Protein AF-A0A1B6C9C4-F1 (afdb_monomer_lite)

Sequence (122 aa):
YALDEKNNVNPLKVSQFKFNKHIDLLYLSNEDTSHYCLITNLSRLVRNQMTKHCGHHLICRKCFKIFDSNYSYRNKEGRVKSAEERMKQHEMFCGLQEPSRCEFPKTMSIEFDKYQYTTKVP

Foldseek 3Di:
DEADPVRADFQPDDDLDDDPDDWDWYWDDDPPDIDIDTDPDPCVSNVVVPDPDDADWDADSQARDTQGQPDWDQDPVRDTDGSVRVNVVVCVVSSVDGRDHDDDDPDPDDDDDPPVVDDDDD

Secondary structure (DSSP, 8-state):
-EE-TTS-EE-S---SS--S---EEEEEE-SS-EEEEEES-HHHHHHHHH-SS---EEE-TTT--EEETTPPEE-TTSPEEPHHHHHHHHHHHHTTSPP---PPPSSS----TTGGGPPPP-

pLDDT: mean 82.54, std 8.93, range [53.25, 96.69]

Organism: NCBI:txid38151

Structure (mmCIF, N/CA/C/O backbone):
data_AF-A0A1B6C9C4-F1
#
_entry.id   AF-A0A1B6C9C4-F1
#
loop_
_atom_site.group_PDB
_atom_site.id
_atom_site.type_symbol
_atom_site.label_atom_id
_atom_site.label_alt_id
_atom_site.label_comp_id
_atom_site.label_asym_id
_atom_site.label_entity_id
_atom_site.label_seq_id
_atom_site.pdbx_PDB_ins_code
_atom_site.Cartn_x
_atom_site.Cartn_y
_atom_site.Cartn_z
_atom_site.occupancy
_atom_site.B_iso_or_equiv
_atom_site.auth_seq_id
_atom_site.auth_comp_id
_atom_site.auth_asym_id
_atom_site.auth_atom_id
_atom_site.pdbx_PDB_model_num
ATOM 1 N N . TYR A 1 1 ? -3.950 1.900 4.936 1.00 93.19 1 TYR A N 1
ATOM 2 C CA . TYR A 1 1 ? -4.723 0.766 4.390 1.00 93.19 1 TYR A CA 1
ATOM 3 C C . TYR A 1 1 ? -6.003 0.623 5.189 1.00 93.19 1 TYR A C 1
ATOM 5 O O . TYR A 1 1 ? -6.039 1.141 6.294 1.00 93.19 1 TYR A O 1
ATOM 13 N N . ALA A 1 2 ? -7.019 -0.042 4.656 1.00 92.94 2 ALA A N 1
ATOM 14 C CA . ALA A 1 2 ? -8.272 -0.362 5.341 1.00 92.94 2 ALA A CA 1
ATOM 15 C C . ALA A 1 2 ? -8.664 -1.814 5.034 1.00 92.94 2 ALA A C 1
ATOM 17 O O . ALA A 1 2 ? -8.065 -2.422 4.142 1.00 92.94 2 ALA A O 1
ATOM 18 N N . LEU A 1 3 ? -9.632 -2.359 5.769 1.00 91.81 3 LEU A N 1
ATOM 19 C CA . LEU A 1 3 ? -10.210 -3.674 5.491 1.00 91.81 3 LEU A CA 1
ATOM 20 C C . LEU A 1 3 ? -11.513 -3.529 4.695 1.00 91.81 3 LEU A C 1
ATOM 22 O O . LEU A 1 3 ? -12.255 -2.574 4.910 1.00 91.81 3 LEU A O 1
ATOM 26 N N . ASP A 1 4 ? -11.772 -4.457 3.776 1.00 88.88 4 ASP A N 1
ATOM 27 C CA . ASP A 1 4 ? -13.102 -4.652 3.190 1.00 88.88 4 ASP A CA 1
ATOM 28 C C . ASP A 1 4 ? -13.956 -5.610 4.041 1.00 88.88 4 ASP A C 1
ATOM 30 O O . ASP A 1 4 ? -13.492 -6.180 5.030 1.00 88.88 4 ASP A O 1
ATOM 34 N N . GLU A 1 5 ? -15.202 -5.834 3.621 1.00 87.62 5 GLU A N 1
ATOM 35 C CA . GLU A 1 5 ? -16.156 -6.741 4.282 1.00 87.62 5 GLU A CA 1
ATOM 36 C C . GLU A 1 5 ? -15.657 -8.194 4.401 1.00 87.62 5 GLU A C 1
ATOM 38 O O . GLU A 1 5 ? -16.142 -8.964 5.226 1.00 87.62 5 GLU A O 1
ATOM 43 N N . LYS A 1 6 ? -14.677 -8.591 3.582 1.00 87.75 6 LYS A N 1
ATOM 44 C CA . LYS A 1 6 ? -14.075 -9.931 3.562 1.00 87.75 6 LYS A CA 1
ATOM 45 C C . LYS A 1 6 ? -12.731 -9.970 4.292 1.00 87.75 6 LYS A C 1
ATOM 47 O O . LYS A 1 6 ? -12.006 -10.958 4.171 1.00 87.75 6 LYS A O 1
ATOM 52 N N . ASN A 1 7 ? -12.392 -8.921 5.042 1.00 88.38 7 ASN A N 1
ATOM 53 C CA . ASN A 1 7 ? -11.104 -8.735 5.710 1.00 88.38 7 ASN A CA 1
ATOM 54 C C . ASN A 1 7 ? -9.899 -8.707 4.754 1.00 88.38 7 ASN A C 1
ATOM 56 O O . ASN A 1 7 ? -8.762 -8.961 5.165 1.00 88.38 7 ASN A O 1
ATOM 60 N N . ASN A 1 8 ? -10.112 -8.379 3.479 1.00 90.19 8 ASN A N 1
ATOM 61 C CA . ASN A 1 8 ? -9.014 -8.060 2.585 1.00 90.19 8 ASN A CA 1
ATOM 62 C C . ASN A 1 8 ? -8.531 -6.640 2.845 1.00 90.19 8 ASN A C 1
ATOM 64 O O . ASN A 1 8 ? -9.296 -5.728 3.132 1.00 90.19 8 ASN A O 1
ATOM 68 N N . VAL A 1 9 ? -7.234 -6.446 2.690 1.00 91.25 9 VAL A N 1
ATOM 69 C CA . VAL A 1 9 ? -6.562 -5.177 2.919 1.00 91.25 9 VAL A CA 1
ATOM 70 C C . VAL A 1 9 ? -6.573 -4.425 1.609 1.00 91.25 9 VAL A C 1
ATOM 72 O O . VAL A 1 9 ? -6.215 -4.989 0.581 1.00 91.25 9 VAL A O 1
ATOM 75 N N . ASN A 1 10 ? -6.931 -3.147 1.662 1.00 90.56 10 ASN A N 1
ATOM 76 C CA . ASN A 1 10 ? -6.949 -2.244 0.522 1.00 90.56 10 ASN A CA 1
ATOM 77 C C . ASN A 1 10 ? -6.166 -0.960 0.830 1.00 90.56 10 ASN A C 1
ATOM 79 O O . ASN A 1 10 ? -6.129 -0.497 1.980 1.00 90.56 10 ASN A O 1
ATOM 83 N N . PRO A 1 11 ? -5.479 -0.373 -0.162 1.00 90.81 11 PRO A N 1
ATOM 84 C CA . PRO A 1 11 ? -4.770 0.875 0.039 1.00 90.81 11 PRO A CA 1
ATOM 85 C C . PRO A 1 11 ? -5.782 2.020 0.097 1.00 90.81 11 PRO A C 1
ATOM 87 O O . PRO A 1 11 ? -6.532 2.242 -0.841 1.00 90.81 11 PRO A O 1
ATOM 90 N N . LEU A 1 12 ? -5.797 2.737 1.222 1.00 90.06 12 LEU A N 1
ATOM 91 C CA . LEU A 1 12 ? -6.676 3.895 1.430 1.00 90.06 12 LEU A CA 1
ATOM 92 C C . LEU A 1 12 ? -6.004 5.188 0.954 1.00 90.06 12 LEU A C 1
ATOM 94 O O . LEU A 1 12 ? -6.603 6.024 0.296 1.00 90.06 12 LEU A O 1
ATOM 98 N N . LYS A 1 13 ? -4.727 5.345 1.307 1.00 88.38 13 LYS A N 1
ATOM 99 C CA . LYS A 1 13 ? -3.888 6.476 0.925 1.00 88.38 13 LYS A CA 1
ATOM 100 C C . LYS A 1 13 ? -2.442 6.012 0.899 1.00 88.38 13 LYS A C 1
ATOM 102 O O . LYS A 1 13 ? -1.999 5.318 1.815 1.00 88.38 13 LYS A O 1
ATOM 107 N N . VAL A 1 14 ? -1.716 6.394 -0.145 1.00 88.31 14 VAL A N 1
ATOM 108 C CA . VAL A 1 14 ? -0.285 6.112 -0.294 1.00 88.31 14 VAL A CA 1
ATOM 109 C C . VAL A 1 14 ? 0.422 7.433 -0.555 1.00 88.31 14 VAL A C 1
ATOM 111 O O . VAL A 1 14 ? -0.022 8.213 -1.394 1.00 88.31 14 VAL A O 1
ATOM 114 N N . SER A 1 15 ? 1.505 7.695 0.179 1.00 85.62 15 SER A N 1
ATOM 115 C CA . SER A 1 15 ? 2.312 8.903 -0.015 1.00 85.62 15 SER A CA 1
ATOM 116 C C . SER A 1 15 ? 2.818 8.991 -1.456 1.00 85.62 15 SER A C 1
ATOM 118 O O . SER A 1 15 ? 3.301 8.003 -2.009 1.00 85.62 15 SER A O 1
ATOM 120 N N . GLN A 1 16 ? 2.735 10.184 -2.044 1.00 78.81 16 GLN A N 1
ATOM 121 C CA . GLN A 1 16 ? 3.328 10.476 -3.352 1.00 78.81 16 GLN A CA 1
ATOM 122 C C . GLN A 1 16 ? 4.856 10.587 -3.259 1.00 78.81 16 GLN A C 1
ATOM 124 O O . GLN A 1 16 ? 5.573 10.207 -4.182 1.00 78.81 16 GLN A O 1
ATOM 129 N N . PHE A 1 17 ? 5.359 11.056 -2.117 1.00 81.31 17 PHE A N 1
ATOM 130 C CA . PHE A 1 17 ? 6.787 11.155 -1.843 1.00 81.31 17 PHE A CA 1
ATOM 131 C C . PHE A 1 17 ? 7.336 9.805 -1.411 1.00 81.31 17 PHE A C 1
ATOM 133 O O . PHE A 1 17 ? 6.723 9.140 -0.569 1.00 81.31 17 PHE A O 1
ATOM 140 N N . LYS A 1 18 ? 8.500 9.435 -1.951 1.00 78.19 18 LYS A N 1
ATOM 141 C CA . LYS A 1 18 ? 9.259 8.258 -1.530 1.00 78.19 18 LYS A CA 1
ATOM 142 C C . LYS A 1 18 ? 10.361 8.673 -0.570 1.00 78.19 18 LYS A C 1
ATOM 144 O O . LYS A 1 18 ? 11.223 9.470 -0.925 1.00 78.19 18 LYS A O 1
ATOM 149 N N . PHE A 1 19 ? 10.333 8.101 0.623 1.00 83.62 19 PHE A N 1
ATOM 150 C CA . PHE A 1 19 ? 11.374 8.259 1.629 1.00 83.62 19 PHE A CA 1
ATOM 151 C C . PHE A 1 19 ? 12.042 6.908 1.874 1.00 83.62 19 PHE A C 1
ATOM 153 O O . PHE A 1 19 ? 11.469 5.858 1.586 1.00 83.62 19 PHE A O 1
ATOM 160 N N . ASN A 1 20 ? 13.238 6.916 2.465 1.00 82.00 20 ASN A N 1
ATOM 161 C CA . ASN A 1 20 ? 13.948 5.676 2.807 1.00 82.00 20 ASN A CA 1
ATOM 162 C C . ASN A 1 20 ? 13.134 4.775 3.747 1.00 82.00 20 ASN A C 1
ATOM 164 O O . ASN A 1 20 ? 13.287 3.557 3.735 1.00 82.00 20 ASN A O 1
ATOM 168 N N . LYS A 1 21 ? 12.255 5.375 4.558 1.00 83.06 21 LYS A N 1
ATOM 169 C CA . LYS A 1 21 ? 11.370 4.666 5.473 1.00 83.06 21 LYS A CA 1
ATOM 170 C C . LYS A 1 21 ? 9.930 5.099 5.243 1.00 83.06 21 LYS A C 1
ATOM 172 O O . LYS A 1 21 ? 9.613 6.283 5.284 1.00 83.06 21 LYS A O 1
ATOM 177 N N . HIS A 1 22 ? 9.065 4.112 5.057 1.00 87.44 22 HIS A N 1
ATOM 178 C CA . HIS A 1 22 ? 7.622 4.291 5.013 1.00 87.44 22 HIS A CA 1
ATOM 179 C C . HIS A 1 22 ? 6.990 3.582 6.205 1.00 87.44 22 HIS A C 1
ATOM 181 O O . HIS A 1 22 ? 7.381 2.464 6.536 1.00 87.44 22 HIS A O 1
ATOM 187 N N . ILE A 1 23 ? 6.027 4.246 6.843 1.00 91.62 23 ILE A N 1
ATOM 188 C CA . ILE A 1 23 ? 5.210 3.661 7.904 1.00 91.62 23 ILE A CA 1
ATOM 189 C C . ILE A 1 23 ? 3.904 3.202 7.270 1.00 91.62 23 ILE A C 1
ATOM 191 O O . ILE A 1 23 ? 3.189 3.995 6.658 1.00 91.62 23 ILE A O 1
ATOM 195 N N . ASP A 1 24 ? 3.607 1.919 7.418 1.00 93.19 24 ASP A N 1
ATOM 196 C CA . ASP A 1 24 ? 2.354 1.339 6.968 1.00 93.19 24 ASP A CA 1
ATOM 197 C C . ASP A 1 24 ? 1.358 1.328 8.127 1.00 93.19 24 ASP A C 1
ATOM 199 O O . ASP A 1 24 ? 1.636 0.767 9.185 1.00 93.19 24 ASP A O 1
ATOM 203 N N . LEU A 1 25 ? 0.195 1.945 7.926 1.00 95.62 25 LEU A N 1
ATOM 204 C CA . LEU A 1 25 ? -0.874 1.999 8.924 1.00 95.62 25 LEU A CA 1
ATOM 205 C C . LEU A 1 25 ? -2.143 1.335 8.393 1.00 95.62 25 LEU A C 1
ATOM 207 O O . LEU A 1 25 ? -2.536 1.568 7.245 1.00 95.62 25 LEU A O 1
ATOM 211 N N . LEU A 1 26 ? -2.797 0.539 9.233 1.00 95.44 26 LEU A N 1
ATOM 212 C CA . LEU A 1 26 ? -4.129 -0.009 9.006 1.00 95.44 26 LEU A CA 1
ATOM 213 C C . LEU A 1 26 ? -5.145 0.847 9.759 1.00 95.44 26 LEU A C 1
ATOM 215 O O . LEU A 1 26 ? -5.046 0.986 10.971 1.00 95.44 26 LEU A O 1
ATOM 219 N N . TYR A 1 27 ? -6.091 1.428 9.038 1.00 95.31 27 TYR A N 1
ATOM 220 C CA . TYR A 1 27 ? -7.219 2.153 9.596 1.00 95.31 27 TYR A CA 1
ATOM 221 C C . TYR A 1 27 ? -8.344 1.166 9.893 1.00 95.31 27 TYR A C 1
ATOM 223 O O . TYR A 1 27 ? -8.750 0.411 9.006 1.00 95.31 27 TYR A O 1
ATOM 231 N N . LEU A 1 28 ? -8.815 1.174 11.135 1.00 93.00 28 LEU A N 1
ATOM 232 C CA . LEU A 1 28 ? -9.939 0.385 11.619 1.00 93.00 28 LEU A CA 1
ATOM 233 C C . LEU A 1 28 ? -10.942 1.349 12.248 1.00 93.00 28 LEU A C 1
ATOM 235 O O . LEU A 1 28 ? -10.566 2.148 13.104 1.00 93.00 28 LEU A O 1
ATOM 239 N N . SER A 1 29 ? -12.201 1.280 11.838 1.00 91.62 29 SER A N 1
ATOM 240 C CA . SER A 1 29 ? -13.269 2.116 12.389 1.00 91.62 29 SER A CA 1
ATOM 241 C C . SER A 1 29 ? -14.528 1.300 12.628 1.00 91.62 29 SER A C 1
ATOM 243 O O . SER A 1 29 ? -14.855 0.432 11.819 1.00 91.62 29 SER A O 1
ATOM 245 N N . ASN A 1 30 ? -15.227 1.607 13.714 1.00 89.06 30 ASN A N 1
ATOM 246 C CA . ASN A 1 30 ? -16.586 1.156 14.000 1.00 89.06 30 ASN A CA 1
ATOM 247 C C . ASN A 1 30 ? -17.501 2.390 14.171 1.00 89.06 30 ASN A C 1
ATOM 249 O O . ASN A 1 30 ? -17.122 3.490 13.769 1.00 89.06 30 ASN A O 1
ATOM 253 N N . GLU A 1 31 ? -18.707 2.202 14.709 1.00 90.62 31 GLU A N 1
ATOM 254 C CA . GLU A 1 31 ? -19.692 3.282 14.881 1.00 90.62 31 GLU A CA 1
ATOM 255 C C . GLU A 1 31 ? -19.247 4.354 15.893 1.00 90.62 31 GLU A C 1
ATOM 257 O O . GLU A 1 31 ? -19.598 5.521 15.735 1.00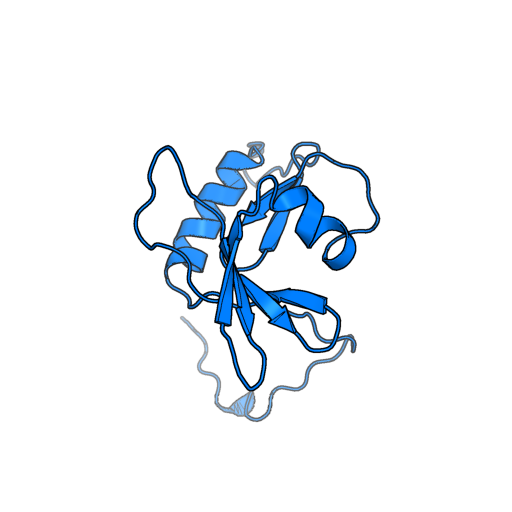 90.62 31 GLU A O 1
ATOM 262 N N . ASP A 1 32 ? -18.417 3.986 16.874 1.00 91.81 32 ASP A N 1
ATOM 263 C CA . ASP A 1 32 ? -18.064 4.850 18.007 1.00 91.81 32 ASP A CA 1
ATOM 264 C C . ASP A 1 32 ? -16.631 5.398 17.936 1.00 91.81 32 ASP A C 1
ATOM 266 O O . ASP A 1 32 ? -16.338 6.492 18.424 1.00 91.81 32 ASP A O 1
ATOM 270 N N . THR A 1 33 ? -15.700 4.630 17.367 1.00 94.00 33 THR A N 1
ATOM 271 C CA . THR A 1 33 ? -14.267 4.913 17.408 1.00 94.00 33 THR A CA 1
ATOM 272 C C . THR A 1 33 ? -13.540 4.545 16.118 1.00 94.00 33 THR A C 1
ATOM 274 O O . THR A 1 33 ? -13.918 3.676 15.329 1.00 94.00 33 THR A O 1
ATOM 277 N N . SER A 1 34 ? -12.413 5.223 15.915 1.00 93.81 34 SER A N 1
ATOM 278 C CA . SER A 1 34 ? -11.495 4.969 14.811 1.00 93.81 34 SER A CA 1
ATOM 279 C C . SER A 1 34 ? -10.061 4.910 15.319 1.00 93.81 34 SER A C 1
ATOM 281 O O . SER A 1 34 ? -9.621 5.804 16.046 1.00 93.81 34 SER A O 1
ATOM 283 N N . HIS A 1 35 ? -9.318 3.886 14.913 1.00 94.56 35 HIS A N 1
ATOM 284 C CA . HIS A 1 35 ? -7.949 3.640 15.345 1.00 94.56 35 HIS A CA 1
ATOM 285 C C . HIS A 1 35 ? -7.036 3.336 14.155 1.00 94.56 35 HIS A C 1
ATOM 287 O O . HIS A 1 35 ? -7.443 2.746 13.153 1.00 94.56 35 HIS A O 1
ATOM 293 N N . TYR A 1 36 ? -5.766 3.714 14.291 1.00 95.50 36 TYR A N 1
ATOM 294 C CA . TYR A 1 36 ? -4.708 3.298 13.378 1.00 95.50 36 TYR A CA 1
ATOM 295 C C . TYR A 1 36 ? -3.823 2.252 14.052 1.00 95.50 36 TYR A C 1
ATOM 297 O O . TYR A 1 36 ? -3.310 2.473 15.148 1.00 95.50 36 TYR A O 1
ATOM 305 N N . CYS A 1 37 ? -3.595 1.137 13.368 1.00 95.06 37 CYS A N 1
ATOM 306 C CA . CYS A 1 37 ? -2.675 0.090 13.790 1.00 95.06 37 CYS A CA 1
ATOM 307 C C . CYS A 1 37 ? -1.419 0.107 12.921 1.00 95.06 37 CYS A C 1
ATOM 309 O O . CYS A 1 37 ? -1.492 0.234 11.698 1.00 95.06 37 CYS A O 1
ATOM 311 N N . LEU A 1 38 ? -0.255 -0.067 13.543 1.00 96.69 38 LEU A N 1
ATOM 312 C CA . LEU A 1 38 ? 1.003 -0.199 12.819 1.00 96.69 38 LEU A CA 1
ATOM 313 C C . LEU A 1 38 ? 1.076 -1.558 12.112 1.00 96.69 38 LEU A C 1
ATOM 315 O O . LEU A 1 38 ? 0.953 -2.606 12.743 1.00 96.69 38 LEU A O 1
ATOM 319 N N . ILE A 1 39 ? 1.353 -1.541 10.811 1.00 94.12 39 ILE A N 1
ATOM 320 C CA . ILE A 1 39 ? 1.660 -2.740 10.036 1.00 94.12 39 ILE A CA 1
ATOM 321 C C . ILE A 1 39 ? 3.180 -2.900 10.012 1.00 94.12 39 ILE A C 1
ATOM 323 O O . ILE A 1 39 ? 3.896 -2.140 9.365 1.00 94.12 39 ILE A O 1
ATOM 327 N N . THR A 1 40 ? 3.686 -3.918 10.703 1.00 91.75 40 THR A N 1
ATOM 328 C CA . THR A 1 40 ? 5.129 -4.210 10.750 1.00 91.75 40 THR A CA 1
ATOM 329 C C . THR A 1 40 ? 5.626 -4.926 9.498 1.00 91.75 40 THR A C 1
ATOM 331 O O . THR A 1 40 ? 6.785 -4.787 9.116 1.00 91.75 40 THR A O 1
ATOM 334 N N . ASN A 1 41 ? 4.756 -5.699 8.844 1.00 88.62 41 ASN A N 1
ATOM 335 C CA . ASN A 1 41 ? 5.083 -6.430 7.628 1.00 88.62 41 ASN A CA 1
ATOM 336 C C . ASN A 1 41 ? 3.866 -6.499 6.696 1.00 88.62 41 ASN A C 1
ATOM 338 O O . ASN A 1 41 ? 3.012 -7.378 6.828 1.00 88.62 41 ASN A O 1
ATOM 342 N N . LEU A 1 42 ? 3.804 -5.566 5.741 1.00 88.44 42 LEU A N 1
ATOM 343 C CA . LEU A 1 42 ? 2.709 -5.497 4.774 1.00 88.44 42 LEU A CA 1
ATOM 344 C C . LEU A 1 42 ? 2.625 -6.765 3.921 1.00 88.44 42 LEU A C 1
ATOM 346 O O . LEU A 1 42 ? 1.532 -7.286 3.722 1.00 88.44 42 LEU A O 1
ATOM 350 N N . SER A 1 43 ? 3.767 -7.296 3.475 1.00 84.50 43 SER A N 1
ATOM 351 C CA . SER A 1 43 ? 3.814 -8.481 2.615 1.00 84.50 43 SER A CA 1
ATOM 352 C C . SER A 1 43 ? 3.167 -9.698 3.267 1.00 84.50 43 SER A C 1
ATOM 354 O O . SER A 1 43 ? 2.421 -10.410 2.603 1.00 84.50 43 SER A O 1
ATOM 356 N N . ARG A 1 44 ? 3.391 -9.922 4.569 1.00 85.06 44 ARG A N 1
ATOM 357 C CA . ARG A 1 44 ? 2.736 -11.005 5.323 1.00 85.06 44 ARG A CA 1
ATOM 358 C C . ARG A 1 44 ? 1.232 -10.791 5.446 1.00 85.06 44 ARG A C 1
ATOM 360 O O . ARG A 1 44 ? 0.486 -11.755 5.309 1.00 85.06 44 ARG A O 1
ATOM 367 N N . LEU A 1 45 ? 0.804 -9.554 5.689 1.00 88.50 45 LEU A N 1
ATOM 368 C CA . LEU A 1 45 ? -0.603 -9.220 5.891 1.00 88.50 45 LEU A CA 1
ATOM 369 C C . LEU A 1 45 ? -1.435 -9.424 4.612 1.00 88.50 45 LEU A C 1
ATOM 371 O O . LEU A 1 45 ? -2.519 -9.999 4.663 1.00 88.50 45 LEU A O 1
ATOM 375 N N . VAL A 1 46 ? -0.919 -8.995 3.456 1.00 87.19 46 VAL A N 1
ATOM 376 C CA . VAL A 1 46 ? -1.645 -9.101 2.174 1.00 87.19 46 VAL A CA 1
ATOM 377 C C . VAL A 1 46 ? -1.466 -10.454 1.482 1.00 87.19 46 VAL A C 1
ATOM 379 O O . VAL A 1 46 ? -2.177 -10.754 0.527 1.00 87.19 46 VAL A O 1
ATOM 382 N N . ARG A 1 47 ? -0.544 -11.302 1.960 1.00 81.50 47 ARG A N 1
ATOM 383 C CA . ARG A 1 47 ? -0.141 -12.555 1.301 1.00 81.50 47 ARG A CA 1
ATOM 384 C C . ARG A 1 47 ? -1.316 -13.447 0.909 1.00 81.50 47 ARG A C 1
ATOM 386 O O . ARG A 1 47 ? -1.429 -13.832 -0.253 1.00 81.50 47 ARG A O 1
ATOM 393 N N . ASN A 1 48 ? -2.194 -13.739 1.870 1.00 78.62 48 ASN A N 1
ATOM 394 C CA . ASN A 1 48 ? -3.322 -14.656 1.682 1.00 78.62 48 ASN A CA 1
ATOM 395 C C . ASN A 1 48 ? -4.321 -14.162 0.624 1.00 78.62 48 ASN A C 1
ATOM 397 O O . ASN A 1 48 ? -5.073 -14.958 0.073 1.00 78.62 48 ASN A O 1
ATOM 401 N N . GLN A 1 49 ? -4.312 -12.863 0.327 1.00 81.06 49 GLN A N 1
ATOM 402 C CA . GLN A 1 49 ? -5.223 -12.228 -0.623 1.00 81.06 49 GLN A CA 1
ATOM 403 C C . GLN A 1 49 ? -4.678 -12.237 -2.052 1.00 81.06 49 GLN A C 1
ATOM 405 O O . GLN A 1 49 ? -5.414 -11.918 -2.983 1.00 81.06 49 GLN A O 1
ATOM 410 N N . MET A 1 50 ? -3.388 -12.538 -2.219 1.00 76.62 50 MET A N 1
ATOM 411 C CA . MET A 1 50 ? -2.677 -12.348 -3.479 1.00 76.62 50 MET A CA 1
ATOM 412 C C . MET A 1 50 ? -2.275 -13.657 -4.147 1.00 76.62 50 MET A C 1
ATOM 414 O O . MET A 1 50 ? -2.436 -13.812 -5.353 1.00 76.62 50 MET A O 1
ATOM 418 N N . THR A 1 51 ? -1.692 -14.588 -3.392 1.00 71.69 51 THR A N 1
ATOM 419 C CA . THR A 1 51 ? -1.090 -15.794 -3.968 1.00 71.69 51 THR A CA 1
ATOM 420 C C . THR A 1 51 ? -1.052 -16.929 -2.953 1.00 71.69 51 THR A C 1
ATOM 422 O O . THR A 1 51 ? -0.831 -16.720 -1.761 1.00 71.69 51 THR A O 1
ATOM 425 N N . LYS A 1 52 ? -1.248 -18.156 -3.448 1.00 64.69 52 LYS A N 1
ATOM 426 C CA . LYS A 1 52 ? -1.076 -19.391 -2.670 1.00 64.69 52 LYS A CA 1
ATOM 427 C C . LYS A 1 52 ? 0.394 -19.834 -2.587 1.00 64.69 52 LYS A C 1
ATOM 429 O O . LYS A 1 52 ? 0.718 -20.707 -1.788 1.00 64.69 52 LYS A O 1
ATOM 434 N N . HIS A 1 53 ? 1.284 -19.253 -3.395 1.00 66.19 53 HIS A N 1
ATOM 435 C CA . HIS A 1 53 ? 2.684 -19.665 -3.516 1.00 66.19 53 HIS A CA 1
ATOM 436 C C . HIS A 1 53 ? 3.609 -18.981 -2.492 1.00 66.19 53 HIS A C 1
ATOM 438 O O . HIS A 1 53 ? 3.341 -17.893 -1.974 1.00 66.19 53 HIS A O 1
ATOM 444 N N . CYS A 1 54 ? 4.708 -19.658 -2.156 1.00 56.94 54 CYS A N 1
ATOM 445 C CA . CYS A 1 54 ? 5.668 -19.271 -1.120 1.00 56.94 54 CYS A CA 1
ATOM 446 C C . CYS A 1 54 ? 6.951 -18.707 -1.751 1.00 56.94 54 CYS A C 1
ATOM 448 O O . CYS A 1 54 ? 7.948 -19.415 -1.832 1.00 56.94 54 CYS A O 1
ATOM 450 N N . GLY A 1 55 ? 6.927 -17.454 -2.217 1.00 66.62 55 GLY A N 1
ATOM 451 C CA . GLY A 1 55 ? 8.109 -16.761 -2.741 1.00 66.62 55 GLY A CA 1
ATOM 452 C C . GLY A 1 55 ? 8.371 -15.422 -2.050 1.00 66.62 55 GLY A C 1
ATOM 453 O O . GLY A 1 55 ? 7.484 -14.848 -1.413 1.00 66.62 55 GLY A O 1
ATOM 454 N N . HIS A 1 56 ? 9.603 -14.919 -2.167 1.00 69.19 56 HIS A N 1
ATOM 455 C CA . HIS A 1 56 ? 9.906 -13.534 -1.818 1.00 69.19 56 HIS A CA 1
ATOM 456 C C . HIS A 1 56 ? 9.361 -12.627 -2.928 1.00 69.19 56 HIS A C 1
ATOM 458 O O . HIS A 1 56 ? 9.649 -12.804 -4.112 1.00 69.19 56 HIS A O 1
ATOM 464 N N . HIS A 1 57 ? 8.522 -11.672 -2.547 1.00 76.75 57 HIS A N 1
ATOM 465 C CA . HIS A 1 57 ? 7.7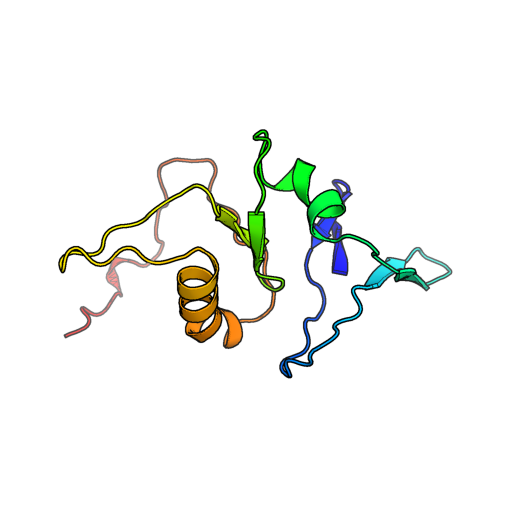43 -10.880 -3.487 1.00 76.75 57 HIS A CA 1
ATOM 466 C C . HIS A 1 57 ? 7.885 -9.401 -3.143 1.00 76.75 57 HIS A C 1
ATOM 468 O O . HIS A 1 57 ? 7.577 -8.987 -2.023 1.00 76.75 57 HIS A O 1
ATOM 474 N N . LEU A 1 58 ? 8.321 -8.600 -4.115 1.00 86.12 58 LEU A N 1
ATOM 475 C CA . LEU A 1 58 ? 8.173 -7.151 -4.038 1.00 86.12 58 LEU A CA 1
ATOM 476 C C . LEU A 1 58 ? 6.730 -6.803 -4.395 1.00 86.12 58 LEU A C 1
ATOM 478 O O . LEU A 1 58 ? 6.191 -7.316 -5.375 1.00 86.12 58 LEU A O 1
ATOM 482 N N . ILE A 1 59 ? 6.096 -5.947 -3.599 1.00 87.38 59 ILE A N 1
ATOM 483 C CA . ILE A 1 59 ? 4.677 -5.616 -3.749 1.00 87.38 59 ILE A CA 1
ATOM 484 C C . ILE A 1 59 ? 4.540 -4.114 -3.967 1.00 87.38 59 ILE A C 1
ATOM 486 O O . ILE A 1 59 ? 5.042 -3.307 -3.182 1.00 87.38 59 ILE A O 1
ATOM 490 N N . CYS A 1 60 ? 3.823 -3.729 -5.020 1.00 87.75 60 CYS A N 1
ATOM 491 C CA . CYS A 1 60 ? 3.433 -2.341 -5.218 1.00 87.75 60 CYS A CA 1
ATOM 492 C C . CYS A 1 60 ? 2.447 -1.907 -4.124 1.00 87.75 60 CYS A C 1
ATOM 494 O O . CYS A 1 60 ? 1.368 -2.474 -3.991 1.00 87.75 60 CYS A O 1
ATOM 496 N N . ARG A 1 61 ? 2.775 -0.855 -3.368 1.00 88.31 61 ARG A N 1
ATOM 497 C CA . ARG A 1 61 ? 1.938 -0.371 -2.251 1.00 88.31 61 ARG A CA 1
ATOM 498 C C . ARG A 1 61 ? 0.591 0.225 -2.687 1.00 88.31 61 ARG A C 1
ATOM 500 O O . ARG A 1 61 ? -0.309 0.337 -1.863 1.00 88.31 61 ARG A O 1
ATOM 507 N N . LYS A 1 62 ? 0.461 0.619 -3.961 1.00 88.31 62 LYS A N 1
ATOM 508 C CA . LYS A 1 62 ? -0.741 1.261 -4.523 1.00 88.31 62 LYS A CA 1
ATOM 509 C C . LYS A 1 62 ? -1.754 0.288 -5.112 1.00 88.31 62 LYS A C 1
ATOM 511 O O . LYS A 1 62 ? -2.943 0.513 -4.953 1.00 88.31 62 LYS A O 1
ATOM 516 N N . CYS A 1 63 ? -1.287 -0.740 -5.818 1.00 86.44 63 CYS A N 1
ATOM 517 C CA . CYS A 1 63 ? -2.163 -1.670 -6.540 1.00 86.44 63 CYS A CA 1
ATOM 518 C C . CYS A 1 63 ? -1.948 -3.139 -6.179 1.00 86.44 63 CYS A C 1
ATOM 520 O O . CYS A 1 63 ? -2.558 -4.026 -6.769 1.00 86.44 63 CYS A O 1
ATOM 522 N N . PHE A 1 64 ? -1.029 -3.402 -5.250 1.00 86.88 64 PHE A N 1
ATOM 523 C CA . PHE A 1 64 ? -0.614 -4.733 -4.825 1.00 86.88 64 PHE A CA 1
ATOM 524 C C . PHE A 1 64 ? -0.064 -5.644 -5.923 1.00 86.88 64 PHE A C 1
ATOM 526 O O . PHE A 1 64 ? 0.104 -6.838 -5.712 1.00 86.88 64 PHE A O 1
ATOM 533 N N . LYS A 1 65 ? 0.331 -5.107 -7.081 1.00 85.88 65 LYS A N 1
ATOM 534 C CA . LYS A 1 65 ? 1.039 -5.909 -8.082 1.00 85.88 65 LYS A CA 1
ATOM 535 C C . LYS A 1 65 ? 2.308 -6.533 -7.490 1.00 85.88 65 LYS A C 1
ATOM 537 O O . LYS A 1 65 ? 3.138 -5.824 -6.918 1.00 85.88 65 LYS A O 1
ATOM 542 N N . ILE A 1 66 ? 2.443 -7.847 -7.666 1.00 84.81 66 ILE A N 1
ATOM 543 C CA . ILE A 1 66 ? 3.585 -8.638 -7.206 1.00 84.81 66 ILE A CA 1
ATOM 544 C C . ILE A 1 66 ? 4.661 -8.710 -8.288 1.00 84.81 66 ILE A C 1
ATOM 546 O O . ILE A 1 66 ? 4.381 -8.977 -9.458 1.00 84.81 66 ILE A O 1
ATOM 550 N N . PHE A 1 67 ? 5.908 -8.544 -7.862 1.00 86.00 67 PHE A N 1
ATOM 551 C CA . PHE A 1 67 ? 7.109 -8.799 -8.639 1.00 86.00 67 PHE A CA 1
ATOM 552 C C . PHE A 1 67 ? 7.922 -9.875 -7.921 1.00 86.00 67 PHE A C 1
ATOM 554 O O . PHE A 1 67 ? 8.549 -9.629 -6.891 1.00 86.00 67 PHE A O 1
ATOM 561 N N . ASP A 1 68 ? 7.863 -11.092 -8.456 1.00 82.38 68 ASP A N 1
ATOM 562 C CA . ASP A 1 68 ? 8.613 -12.235 -7.939 1.00 82.38 68 ASP A CA 1
ATOM 563 C C . ASP A 1 68 ? 10.104 -12.095 -8.267 1.00 82.38 68 ASP A C 1
ATOM 565 O O . ASP A 1 68 ? 10.456 -11.922 -9.438 1.00 82.38 68 ASP A O 1
ATOM 569 N N . SER A 1 69 ? 10.966 -12.171 -7.250 1.00 80.31 69 SER A N 1
ATOM 570 C CA . SER A 1 69 ? 12.425 -12.124 -7.406 1.00 80.31 69 SER A CA 1
ATOM 571 C C . SER A 1 69 ? 12.990 -13.336 -8.146 1.00 80.31 69 SER A C 1
ATOM 573 O O . SER A 1 69 ? 14.017 -13.213 -8.805 1.00 80.31 69 SER A O 1
ATOM 575 N N . ASN A 1 70 ? 12.306 -14.480 -8.092 1.00 77.44 70 ASN A N 1
ATOM 576 C CA . ASN A 1 70 ? 12.726 -15.712 -8.760 1.00 77.44 70 ASN A CA 1
ATOM 577 C C . ASN A 1 70 ? 12.332 -15.738 -10.243 1.00 77.44 70 ASN A C 1
ATOM 579 O O . ASN A 1 70 ? 12.839 -16.553 -11.013 1.00 77.44 70 ASN A O 1
ATOM 583 N N . TYR 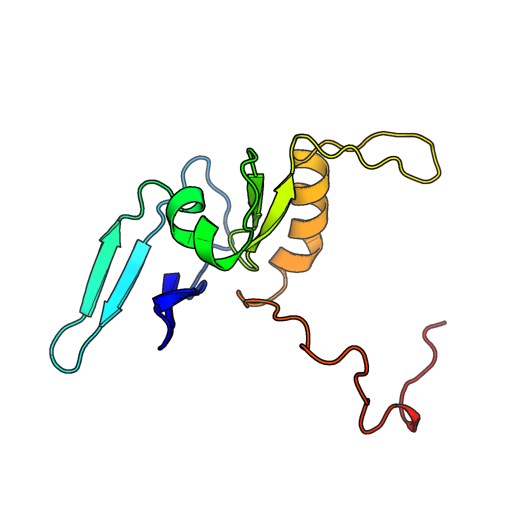A 1 71 ? 11.430 -14.848 -10.664 1.00 75.25 71 TYR A N 1
ATOM 584 C CA . TYR A 1 71 ? 11.000 -14.756 -12.052 1.00 75.25 71 TYR A CA 1
ATOM 585 C C . TYR A 1 71 ? 11.921 -13.829 -12.849 1.00 75.25 71 TYR A C 1
ATOM 587 O O . TYR A 1 71 ? 12.002 -12.630 -12.575 1.00 75.25 71 TYR A O 1
ATOM 595 N N . SER A 1 72 ? 12.561 -14.368 -13.886 1.00 70.38 72 SER A N 1
ATOM 596 C CA . SER A 1 72 ? 13.349 -13.589 -14.841 1.00 70.38 72 SER A CA 1
ATOM 597 C C . SER A 1 72 ? 12.547 -13.355 -16.124 1.00 70.38 72 SER A C 1
ATOM 599 O O . SER A 1 72 ? 12.086 -14.288 -16.776 1.00 70.38 72 SER A O 1
ATOM 601 N N . TYR A 1 73 ? 12.364 -12.085 -16.490 1.00 71.25 73 TYR A N 1
ATOM 602 C CA . TYR A 1 73 ? 11.756 -11.700 -17.764 1.00 71.25 73 TYR A CA 1
ATOM 603 C C . TYR A 1 73 ? 12.848 -11.236 -18.723 1.00 71.25 73 TYR A C 1
ATOM 605 O O . TYR A 1 73 ? 13.564 -10.280 -18.411 1.00 71.25 73 TYR A O 1
ATOM 613 N N . ARG A 1 74 ? 12.954 -11.886 -19.886 1.00 74.19 74 ARG A N 1
ATOM 614 C CA . ARG A 1 74 ? 13.801 -11.437 -20.998 1.00 74.19 74 ARG A CA 1
ATOM 615 C C . ARG A 1 74 ? 12.975 -10.574 -21.942 1.00 74.19 74 ARG A C 1
ATOM 617 O O . ARG A 1 74 ? 11.927 -11.004 -22.415 1.00 74.19 74 ARG A O 1
ATOM 624 N N . ASN A 1 75 ? 13.431 -9.352 -22.206 1.00 74.75 75 ASN A N 1
ATOM 625 C CA . ASN A 1 75 ? 12.824 -8.528 -23.250 1.00 74.75 75 ASN A CA 1
ATOM 626 C C . ASN A 1 75 ? 13.242 -9.022 -24.653 1.00 74.75 75 ASN A C 1
ATOM 628 O O . ASN A 1 75 ? 14.065 -9.926 -24.789 1.00 74.75 75 ASN A O 1
ATOM 632 N N . LYS A 1 76 ? 12.687 -8.405 -25.704 1.00 75.88 76 LYS A N 1
ATOM 633 C CA . LYS A 1 76 ? 13.009 -8.724 -27.109 1.00 75.88 76 LYS A CA 1
ATOM 634 C C .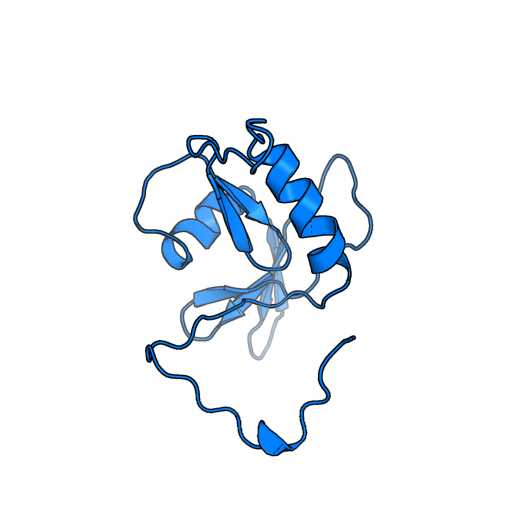 LYS A 1 76 ? 14.497 -8.535 -27.458 1.00 75.88 76 LYS A C 1
ATOM 636 O O . LYS A 1 76 ? 14.972 -9.146 -28.402 1.00 75.88 76 LYS A O 1
ATOM 641 N N . GLU A 1 77 ? 15.220 -7.731 -26.680 1.00 80.94 77 GLU A N 1
ATOM 642 C CA . GLU A 1 77 ? 16.661 -7.466 -26.821 1.00 80.94 77 GLU A CA 1
ATOM 643 C C . GLU A 1 77 ? 17.527 -8.455 -26.010 1.00 80.94 77 GLU A C 1
ATOM 645 O O . GLU A 1 77 ? 18.745 -8.319 -25.959 1.00 80.94 77 GLU A O 1
ATOM 650 N N . GLY A 1 78 ? 16.917 -9.431 -25.326 1.00 79.44 78 GLY A N 1
ATOM 651 C CA . GLY A 1 78 ? 17.617 -10.445 -24.531 1.00 79.44 78 GLY A CA 1
ATOM 652 C C . GLY A 1 78 ? 18.051 -10.004 -23.126 1.00 79.44 78 GLY A C 1
ATOM 653 O O . GLY A 1 78 ? 18.558 -10.829 -22.364 1.00 79.44 78 GLY A O 1
ATOM 654 N N . ARG A 1 79 ? 17.813 -8.748 -22.726 1.00 82.06 79 ARG A N 1
ATOM 655 C CA . ARG A 1 79 ? 18.127 -8.250 -21.379 1.00 82.06 79 ARG A CA 1
ATOM 656 C C . ARG A 1 79 ? 17.147 -8.814 -20.351 1.00 82.06 79 ARG A C 1
ATOM 658 O O . ARG A 1 79 ? 15.927 -8.694 -20.496 1.00 82.06 79 ARG A O 1
ATOM 665 N N . VAL A 1 80 ? 17.694 -9.384 -19.279 1.00 81.81 80 VAL A N 1
ATOM 666 C CA . VAL A 1 80 ? 16.933 -9.813 -18.100 1.00 81.81 80 VAL A CA 1
ATOM 667 C C . VAL A 1 80 ? 16.701 -8.609 -17.194 1.00 81.81 80 VAL A C 1
ATOM 669 O O . VAL A 1 80 ? 17.652 -7.902 -16.869 1.00 81.81 80 VAL A O 1
ATOM 672 N N . LYS A 1 81 ? 15.448 -8.381 -16.786 1.00 82.31 81 LYS A N 1
ATOM 673 C CA . LYS A 1 81 ? 15.110 -7.357 -15.787 1.00 82.31 81 LYS A CA 1
ATOM 674 C C . LYS A 1 81 ? 14.925 -7.964 -14.402 1.00 82.31 81 LYS A C 1
ATOM 676 O O . LYS A 1 81 ? 14.193 -8.949 -14.260 1.00 82.31 81 LYS A O 1
ATOM 681 N N . SER A 1 82 ? 15.511 -7.334 -13.387 1.00 88.00 82 SER A N 1
ATOM 682 C CA . SER A 1 82 ? 15.297 -7.712 -11.985 1.00 88.00 82 SER A CA 1
ATOM 683 C C . SER A 1 82 ? 13.855 -7.421 -11.530 1.00 88.00 82 SER A C 1
ATOM 685 O O . SER A 1 82 ? 13.057 -6.806 -12.251 1.00 88.00 82 SER A O 1
ATOM 687 N N . ALA A 1 83 ? 13.465 -7.892 -10.342 1.00 87.12 83 ALA A N 1
ATOM 688 C CA . ALA A 1 83 ? 12.160 -7.550 -9.767 1.00 87.12 83 ALA A CA 1
ATOM 689 C C . ALA A 1 83 ? 12.047 -6.053 -9.450 1.00 87.12 83 ALA A C 1
ATOM 691 O O . ALA A 1 83 ? 11.017 -5.443 -9.730 1.00 87.12 83 ALA A O 1
ATOM 692 N N . GLU A 1 84 ? 13.125 -5.451 -8.957 1.00 88.31 84 GLU A N 1
ATOM 693 C CA . GLU A 1 84 ? 13.234 -4.030 -8.631 1.00 88.31 84 GLU A CA 1
ATOM 694 C C . GLU A 1 84 ? 13.114 -3.164 -9.888 1.00 88.31 84 GLU A C 1
ATOM 696 O O . GLU A 1 84 ? 12.371 -2.184 -9.895 1.00 88.31 84 GLU A O 1
ATOM 701 N N . GLU A 1 85 ? 13.785 -3.538 -10.984 1.00 89.06 85 GLU A N 1
ATOM 702 C CA . GLU A 1 85 ? 13.680 -2.818 -12.258 1.00 89.06 85 GLU A CA 1
ATOM 703 C C . GLU A 1 85 ? 12.252 -2.870 -12.815 1.00 89.06 85 GLU A C 1
ATOM 705 O O . GLU A 1 85 ? 11.718 -1.852 -13.267 1.00 89.06 85 GLU A O 1
ATOM 710 N N . ARG A 1 86 ? 11.602 -4.041 -12.753 1.00 89.06 86 ARG A N 1
ATOM 711 C CA . ARG A 1 86 ? 10.202 -4.202 -13.175 1.00 89.06 86 ARG A CA 1
ATOM 712 C C . ARG A 1 86 ? 9.251 -3.388 -12.300 1.00 89.06 86 ARG A C 1
ATOM 714 O O . ARG A 1 86 ? 8.344 -2.747 -12.831 1.00 89.06 86 ARG A O 1
ATOM 721 N N . MET A 1 87 ? 9.472 -3.379 -10.986 1.00 88.88 87 MET A N 1
ATOM 722 C CA . MET A 1 87 ? 8.693 -2.575 -10.047 1.00 88.88 87 MET A CA 1
ATOM 723 C C . MET A 1 87 ? 8.856 -1.083 -10.343 1.00 88.88 87 MET A C 1
ATOM 725 O O . MET A 1 87 ? 7.855 -0.387 -10.489 1.00 88.88 87 MET A O 1
ATOM 729 N N . LYS A 1 88 ? 10.089 -0.606 -10.540 1.00 88.69 88 LYS A N 1
ATOM 730 C CA . LYS A 1 88 ? 10.375 0.798 -10.865 1.00 88.69 88 LYS A CA 1
ATOM 731 C C . LYS A 1 88 ? 9.676 1.242 -12.150 1.00 88.69 88 LYS A C 1
ATOM 733 O O . LYS A 1 88 ? 9.103 2.325 -12.190 1.00 88.69 88 LYS A O 1
ATOM 738 N N . GLN A 1 89 ? 9.686 0.401 -13.186 1.00 88.50 89 GLN A N 1
ATOM 739 C CA . GLN A 1 89 ? 8.969 0.679 -14.436 1.00 88.50 89 GLN A CA 1
ATOM 740 C C . GLN A 1 89 ? 7.455 0.721 -14.240 1.00 88.50 89 GLN A C 1
ATOM 742 O O . GLN A 1 89 ? 6.787 1.605 -14.765 1.00 88.50 89 GLN A O 1
ATOM 747 N N . HIS A 1 90 ? 6.903 -0.211 -13.466 1.00 88.50 90 HIS A N 1
ATOM 748 C CA . HIS A 1 90 ? 5.480 -0.213 -13.150 1.00 88.50 90 HIS A CA 1
ATOM 749 C C . HIS A 1 90 ? 5.053 1.038 -12.369 1.00 88.50 90 HIS A C 1
ATOM 751 O O . HIS A 1 90 ? 4.007 1.618 -12.659 1.00 88.50 90 HIS A O 1
ATOM 757 N N . GLU A 1 91 ? 5.862 1.474 -11.405 1.00 87.25 91 GLU A N 1
ATOM 758 C CA . GLU A 1 91 ? 5.577 2.647 -10.580 1.00 87.25 91 GLU A CA 1
ATOM 759 C C . GLU A 1 91 ? 5.540 3.957 -11.376 1.00 87.25 91 GLU A C 1
ATOM 761 O O . GLU A 1 91 ? 4.829 4.865 -10.956 1.00 87.25 91 GLU A O 1
ATOM 766 N N . MET A 1 92 ? 6.223 4.057 -12.525 1.00 85.38 92 MET A N 1
ATOM 767 C CA . MET A 1 92 ? 6.142 5.241 -13.400 1.00 85.38 92 MET A CA 1
ATOM 768 C C . MET A 1 92 ? 4.704 5.527 -13.849 1.00 85.38 92 MET A C 1
ATOM 770 O O . MET A 1 92 ? 4.301 6.682 -13.926 1.00 85.38 92 MET A O 1
ATOM 774 N N . PHE A 1 93 ? 3.918 4.477 -14.093 1.00 83.19 93 PHE A N 1
ATOM 775 C CA . PHE A 1 93 ? 2.528 4.596 -14.537 1.00 83.19 93 PHE A CA 1
ATOM 776 C C . PHE A 1 93 ? 1.546 4.444 -13.374 1.00 83.19 93 PHE A C 1
ATOM 778 O O . PHE A 1 93 ? 0.605 5.219 -13.240 1.00 83.19 93 PHE A O 1
ATOM 785 N N . CYS A 1 94 ? 1.786 3.478 -12.483 1.00 84.25 94 CYS A N 1
ATOM 786 C CA . CYS A 1 94 ? 0.934 3.247 -11.317 1.00 84.25 94 CYS A CA 1
ATOM 787 C C . CYS A 1 94 ? 0.975 4.418 -10.323 1.00 84.25 94 CYS A C 1
ATOM 789 O O . CYS A 1 94 ? -0.008 4.683 -9.635 1.00 84.25 94 CYS A O 1
ATOM 791 N N . GLY A 1 95 ? 2.089 5.153 -10.263 1.00 73.31 95 GLY A N 1
ATOM 792 C CA . GLY A 1 95 ? 2.237 6.354 -9.448 1.00 73.31 95 GLY A CA 1
ATOM 793 C C . GLY A 1 95 ? 1.256 7.469 -9.813 1.00 73.31 95 GLY A C 1
ATOM 794 O O . GLY A 1 95 ? 0.881 8.223 -8.919 1.00 73.31 95 GLY A O 1
ATOM 795 N N . LEU A 1 96 ? 0.799 7.521 -11.065 1.00 75.81 96 LEU A N 1
ATOM 796 C CA . LEU A 1 96 ? -0.137 8.531 -11.571 1.00 75.81 96 LEU A CA 1
ATOM 797 C C . LEU A 1 96 ? -1.603 8.212 -11.254 1.00 75.81 96 LEU A C 1
ATOM 799 O O . LEU A 1 96 ? -2.459 9.072 -11.409 1.00 75.81 96 LEU A O 1
ATOM 803 N N . GLN A 1 97 ? -1.889 6.978 -10.840 1.00 77.88 97 GLN A N 1
ATOM 804 C CA . GLN A 1 97 ? -3.239 6.506 -10.559 1.00 77.88 97 GLN A CA 1
ATOM 805 C C . GLN A 1 97 ? -3.534 6.544 -9.056 1.00 77.88 97 GLN A C 1
ATOM 807 O O . GLN A 1 97 ? -2.624 6.430 -8.212 1.00 77.88 97 GLN A O 1
ATOM 812 N N . GLU A 1 98 ? -4.822 6.666 -8.736 1.00 78.81 98 GLU A N 1
ATOM 813 C CA . GLU A 1 98 ? -5.318 6.493 -7.374 1.00 78.81 98 GLU A CA 1
ATOM 814 C C . GLU A 1 98 ? -5.031 5.064 -6.883 1.00 78.81 98 GLU A C 1
ATOM 816 O O . GLU A 1 98 ? -5.082 4.108 -7.674 1.00 78.81 98 GLU A O 1
ATOM 821 N N . PRO A 1 99 ? -4.697 4.889 -5.590 1.00 80.88 99 PRO A N 1
ATOM 822 C CA . PRO A 1 99 ? -4.513 3.564 -5.024 1.00 80.88 99 PRO A CA 1
ATOM 823 C C . PRO A 1 99 ? -5.787 2.742 -5.218 1.00 80.88 99 PRO A C 1
ATOM 825 O O . PRO A 1 99 ? -6.864 3.114 -4.766 1.00 80.88 99 PRO A O 1
ATOM 828 N N . SER A 1 100 ? -5.663 1.628 -5.924 1.00 74.69 100 SER A N 1
ATOM 829 C CA . SER A 1 100 ? -6.797 0.796 -6.303 1.00 74.69 100 SER A CA 1
ATOM 830 C C . SER A 1 100 ? -6.350 -0.649 -6.403 1.00 74.69 100 SER A C 1
ATOM 832 O O . SER A 1 100 ? -5.282 -0.960 -6.934 1.00 74.69 100 SER A O 1
ATOM 834 N N . ARG A 1 101 ? -7.172 -1.557 -5.882 1.00 69.88 101 ARG A N 1
ATOM 835 C CA . ARG A 1 101 ? -6.974 -2.989 -6.082 1.00 69.88 101 ARG A CA 1
ATOM 836 C C . ARG A 1 101 ? -7.517 -3.347 -7.461 1.00 69.88 101 ARG A C 1
ATOM 838 O O . ARG A 1 101 ? -8.721 -3.298 -7.684 1.00 69.88 101 ARG A O 1
ATOM 845 N N . CYS A 1 102 ? -6.631 -3.701 -8.388 1.00 67.25 102 CYS A N 1
ATOM 846 C CA . CYS A 1 102 ? -7.054 -4.207 -9.689 1.00 67.25 102 CYS A CA 1
ATOM 847 C C . CYS A 1 102 ? -7.556 -5.645 -9.521 1.00 67.25 102 CYS A C 1
ATOM 849 O O . CYS A 1 102 ? -6.759 -6.557 -9.297 1.00 67.25 102 CYS A O 1
ATOM 851 N N . GLU A 1 103 ? -8.865 -5.848 -9.634 1.00 67.69 103 GLU A N 1
ATOM 852 C CA . GLU A 1 103 ? -9.458 -7.181 -9.681 1.00 67.69 103 GLU A CA 1
ATOM 853 C C . GLU A 1 103 ? -9.664 -7.595 -11.132 1.00 67.69 103 GLU A C 1
ATOM 855 O O . GLU A 1 103 ? -10.273 -6.873 -11.921 1.00 67.69 103 GLU A O 1
ATOM 860 N N . PHE A 1 104 ? -9.129 -8.759 -11.499 1.00 67.81 104 PHE A N 1
ATOM 861 C CA . PHE A 1 104 ? -9.432 -9.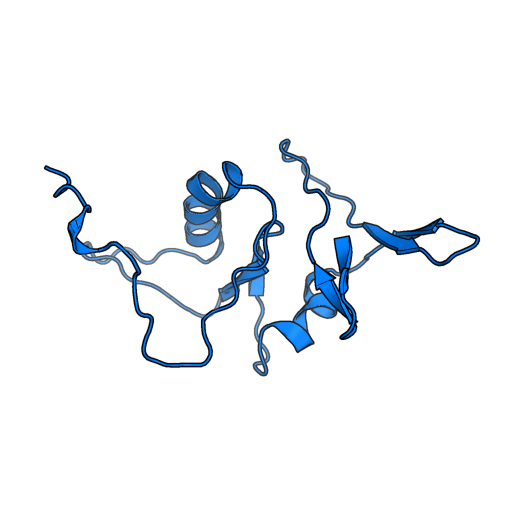332 -12.802 1.00 67.81 104 PHE A CA 1
ATOM 862 C C . PHE A 1 104 ? -10.863 -9.881 -12.793 1.00 67.81 104 PHE A C 1
ATOM 864 O O . PHE A 1 104 ? -11.257 -10.519 -11.808 1.00 67.81 104 PHE A O 1
ATOM 871 N N . PRO A 1 105 ? -11.634 -9.679 -13.875 1.00 73.62 105 PRO A N 1
ATOM 872 C CA . PRO A 1 105 ? -12.930 -10.319 -14.007 1.00 73.62 105 PRO A CA 1
ATOM 873 C C . PRO A 1 105 ? -12.767 -11.837 -13.919 1.00 73.62 105 PRO A C 1
ATOM 875 O O . PRO A 1 105 ? -11.821 -12.423 -14.445 1.00 73.62 105 PRO A O 1
ATOM 878 N N . LYS A 1 106 ? -13.694 -12.475 -13.202 1.00 74.50 106 LYS A N 1
ATOM 879 C CA . LYS A 1 106 ? -13.702 -13.935 -13.029 1.00 74.50 106 LYS A CA 1
ATOM 880 C C . LYS A 1 106 ? -14.096 -14.656 -14.317 1.00 74.50 106 LYS A C 1
ATOM 882 O O . LYS A 1 106 ? -13.754 -15.821 -14.494 1.00 74.50 106 LYS A O 1
ATOM 887 N N . THR A 1 107 ? -14.831 -13.977 -15.189 1.00 77.44 107 THR A N 1
ATOM 888 C CA . THR A 1 107 ? -15.197 -14.462 -16.515 1.00 77.44 107 THR A CA 1
ATOM 889 C C . THR A 1 107 ? -14.059 -14.186 -17.492 1.00 77.44 107 THR A C 1
ATOM 891 O O . THR A 1 107 ? -13.450 -13.120 -17.473 1.00 77.44 107 THR A O 1
ATOM 894 N N . MET A 1 108 ? -13.767 -15.156 -18.362 1.00 73.38 108 MET A N 1
ATOM 895 C CA . MET A 1 108 ? -12.745 -14.996 -19.406 1.00 73.38 108 MET A CA 1
ATOM 896 C C . MET A 1 108 ? -13.165 -14.026 -20.516 1.00 73.38 108 MET A C 1
ATOM 898 O O . MET A 1 108 ? -12.310 -13.556 -21.264 1.00 73.38 108 MET A O 1
ATOM 902 N N . SER A 1 109 ? -14.458 -13.729 -20.630 1.00 79.00 109 SER A N 1
ATOM 903 C CA . SER A 1 109 ? -14.994 -12.709 -21.522 1.00 79.00 109 SER A CA 1
ATOM 904 C C . SER A 1 109 ? -15.324 -11.439 -20.743 1.00 79.00 109 SER A C 1
ATOM 906 O O . SER A 1 109 ? -15.851 -11.479 -19.626 1.00 79.00 109 SER A O 1
ATOM 908 N N . ILE A 1 110 ? -14.995 -10.309 -21.361 1.00 72.25 110 ILE A N 1
ATOM 909 C CA . ILE A 1 110 ? -15.358 -8.968 -20.920 1.00 72.25 110 ILE A CA 1
ATOM 910 C C . ILE A 1 110 ? -15.974 -8.299 -22.145 1.00 72.25 110 ILE A C 1
ATOM 912 O O . ILE A 1 110 ? -15.346 -8.274 -23.206 1.00 72.25 110 ILE A O 1
ATOM 916 N N . GLU A 1 111 ? -17.200 -7.810 -22.022 1.00 77.56 111 GLU A N 1
ATOM 917 C CA . GLU A 1 111 ? -17.875 -7.078 -23.090 1.00 77.56 111 GLU A CA 1
ATOM 918 C C . GLU A 1 111 ? -17.715 -5.583 -22.837 1.00 77.56 111 GLU A C 1
ATOM 920 O O . GLU A 1 111 ? -17.847 -5.104 -21.711 1.00 77.56 111 GLU A O 1
ATOM 925 N N . PHE A 1 112 ? -17.366 -4.846 -23.887 1.00 81.06 112 PHE A N 1
ATOM 926 C CA . PHE A 1 112 ? -17.218 -3.401 -23.814 1.00 81.06 112 PHE A CA 1
ATOM 927 C C . PHE A 1 112 ? -18.463 -2.755 -24.398 1.00 81.06 112 PHE A C 1
ATOM 929 O O . PHE A 1 112 ? -18.612 -2.666 -25.622 1.00 81.06 112 PHE A O 1
ATOM 936 N N . ASP A 1 113 ? -19.317 -2.232 -23.526 1.00 70.38 113 ASP A N 1
ATOM 937 C CA . ASP A 1 113 ? -20.354 -1.310 -23.955 1.00 70.38 113 ASP A CA 1
ATOM 938 C C . ASP A 1 113 ? -19.664 -0.116 -24.613 1.00 70.38 113 ASP A C 1
ATOM 940 O O . ASP A 1 113 ? -18.821 0.534 -23.997 1.00 70.38 113 ASP A O 1
ATOM 944 N N . LYS A 1 114 ? -20.014 0.170 -25.874 1.00 80.25 114 LYS A N 1
ATOM 945 C CA . LYS A 1 114 ? -19.489 1.304 -26.664 1.00 80.25 114 LYS A CA 1
ATOM 946 C C . LYS A 1 114 ? -18.107 1.107 -27.309 1.00 80.25 114 LYS A C 1
ATOM 948 O O . LYS A 1 114 ? -17.522 2.093 -27.752 1.00 80.25 114 LYS A O 1
ATOM 953 N N . TYR A 1 115 ? -17.632 -0.130 -27.505 1.00 77.06 115 TYR A N 1
ATOM 954 C CA . TYR A 1 115 ? -16.421 -0.398 -28.314 1.00 77.06 115 TYR A CA 1
ATOM 955 C C . TYR A 1 115 ? -16.451 0.269 -29.704 1.00 77.06 115 TYR A C 1
ATOM 957 O O . TYR A 1 115 ? -15.434 0.760 -30.195 1.00 77.06 115 TYR A O 1
ATOM 965 N N . GLN A 1 116 ? -17.643 0.364 -30.301 1.00 78.25 116 GLN A N 1
ATOM 966 C CA . GLN A 1 116 ? -17.892 1.026 -31.587 1.00 78.25 116 GLN A CA 1
ATOM 967 C C . GLN A 1 116 ? -17.503 2.517 -31.637 1.00 78.25 116 GLN A C 1
ATOM 969 O O . GLN A 1 116 ? -17.349 3.060 -32.724 1.00 78.25 116 GLN A O 1
ATOM 974 N N . TYR A 1 117 ? -17.326 3.177 -30.488 1.00 82.06 117 TYR A N 1
ATOM 975 C CA . TYR A 1 117 ? -16.910 4.582 -30.404 1.00 82.06 117 TYR A CA 1
ATOM 976 C C . TYR A 1 117 ? -15.411 4.747 -30.112 1.00 82.06 117 TYR A C 1
ATOM 978 O O . TYR A 1 117 ? -14.954 5.862 -29.866 1.00 82.06 117 TYR A O 1
ATOM 986 N N . THR A 1 118 ? -14.635 3.659 -30.098 1.00 81.12 118 THR A N 1
ATOM 987 C CA . THR A 1 118 ? -13.187 3.744 -29.883 1.00 81.12 118 THR A CA 1
ATOM 988 C C . THR A 1 118 ? -12.485 4.299 -31.122 1.00 81.12 118 THR A C 1
ATOM 990 O O . THR A 1 118 ? -12.636 3.802 -32.237 1.00 81.12 118 THR A O 1
ATOM 993 N N . THR A 1 119 ? -11.692 5.350 -30.932 1.00 72.12 119 THR A N 1
ATOM 994 C CA . THR A 1 119 ? -10.836 5.904 -31.982 1.00 72.12 119 TH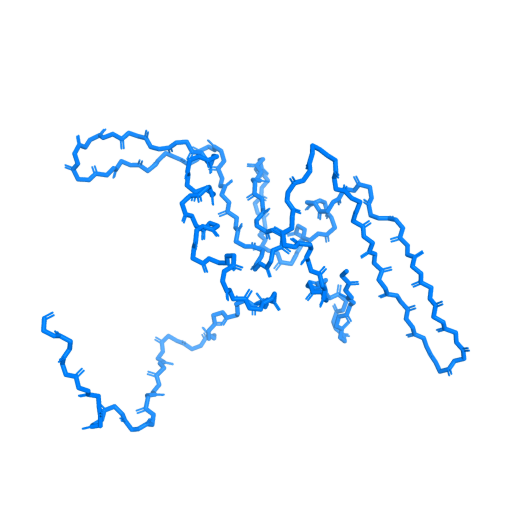R A CA 1
ATOM 995 C C . THR A 1 119 ? -9.564 5.066 -32.079 1.00 72.12 119 THR A C 1
ATOM 997 O O . THR A 1 119 ? -8.928 4.792 -31.059 1.00 72.12 119 THR A O 1
ATOM 1000 N N . LYS A 1 120 ? -9.157 4.664 -33.290 1.00 67.94 120 LYS A N 1
ATOM 1001 C CA . LYS A 1 120 ? -7.835 4.048 -33.484 1.00 67.94 120 LYS A CA 1
ATOM 1002 C C . LYS A 1 120 ? -6.760 5.055 -33.077 1.00 67.94 120 LYS A C 1
ATOM 1004 O O . LYS A 1 120 ? -6.728 6.160 -33.614 1.00 67.94 120 LYS A O 1
ATOM 1009 N N . VAL A 1 121 ? -5.906 4.669 -32.132 1.00 56.84 121 VAL A N 1
ATOM 1010 C CA . VAL A 1 121 ? -4.717 5.453 -31.784 1.00 56.84 121 VAL A CA 1
ATOM 1011 C C . VAL A 1 121 ? -3.733 5.329 -32.961 1.00 56.84 121 VAL A C 1
ATOM 1013 O O . VAL A 1 121 ? -3.459 4.190 -33.351 1.00 56.84 121 VAL A O 1
ATOM 1016 N N . PRO A 1 122 ? -3.294 6.447 -33.571 1.00 53.25 122 PRO A N 1
ATOM 1017 C CA . PRO A 1 122 ? -2.353 6.442 -34.692 1.00 53.25 122 PRO A CA 1
ATOM 1018 C C . PRO A 1 122 ? -0.957 5.940 -34.306 1.00 53.25 122 PRO A C 1
ATOM 1020 O O . PRO A 1 122 ? -0.577 6.065 -33.117 1.00 53.25 122 PRO A O 1
#

Radius of gyration: 17.76 Å; chains: 1; bounding box: 38×31×53 Å